Protein AF-A0AAJ2N5E5-F1 (afdb_monomer_lite)

Secondary structure (DSSP, 8-state):
------HHHHHHHHHHHHHHHHHHHHTT--HHHHHHHHHHHHHH---HHHHHHHHHHHHHHHT-SS-GGG-TT-TTSHHHHHHHHHHTSSS-----

pLDDT: mean 79.68, std 20.09, range [31.78, 97.75]

Radius of gyration: 17.87 Å; chains: 1; bounding box: 57×32×41 Å

Organism: NCBI:txid3077233

Sequence (96 aa):
MPLLLNDVDYYPLVKRGYDFLVMLHDSGLDESMVYNRLLAIHQNLKNEWQQDFIAELLDFVCGFIENQAYYIWRHDGAFSRELSSVNVKTERSNQD

Structure (mmCIF, N/CA/C/O backbone):
data_AF-A0AAJ2N5E5-F1
#
_entry.id   AF-A0AAJ2N5E5-F1
#
loop_
_atom_site.group_PDB
_atom_site.id
_atom_site.type_symbol
_atom_site.label_atom_id
_atom_site.label_alt_id
_atom_site.l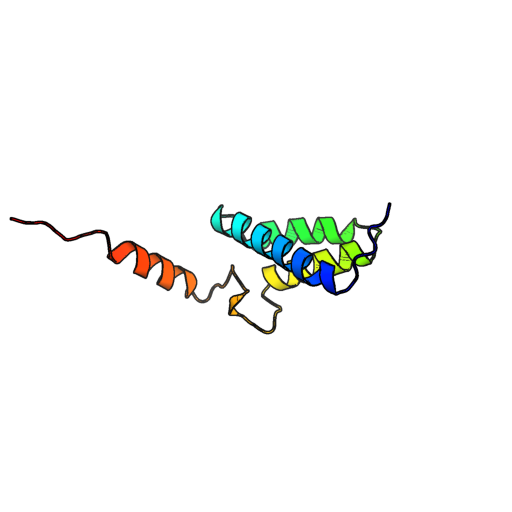abel_comp_id
_atom_site.label_asym_id
_atom_site.label_entity_id
_atom_site.label_seq_id
_atom_site.pdbx_PDB_ins_code
_atom_site.Cartn_x
_atom_site.Cartn_y
_atom_site.Cartn_z
_atom_site.occupancy
_atom_site.B_iso_or_equiv
_atom_site.auth_seq_id
_atom_site.auth_comp_id
_atom_site.auth_asym_id
_atom_site.auth_atom_id
_atom_site.pdbx_PDB_model_num
ATOM 1 N N . MET A 1 1 ? 20.491 -11.357 -9.720 1.00 31.78 1 MET A N 1
ATOM 2 C CA . MET A 1 1 ? 19.719 -11.528 -10.969 1.00 31.78 1 MET A CA 1
ATOM 3 C C . MET A 1 1 ? 18.548 -10.566 -10.888 1.00 31.78 1 MET A C 1
ATOM 5 O O . MET A 1 1 ? 17.771 -10.734 -9.955 1.00 31.78 1 MET A O 1
ATOM 9 N N . PRO A 1 2 ? 18.435 -9.538 -11.741 1.00 44.97 2 PRO A N 1
ATOM 10 C CA . PRO A 1 2 ? 17.207 -8.762 -11.794 1.00 44.97 2 PRO A CA 1
ATOM 11 C C . PRO A 1 2 ? 16.178 -9.617 -12.540 1.00 44.97 2 PRO A C 1
ATOM 13 O O . PRO A 1 2 ? 16.419 -10.026 -13.675 1.00 44.97 2 PRO A O 1
ATOM 16 N N . LEU A 1 3 ? 15.089 -9.985 -11.869 1.00 47.41 3 LEU A N 1
ATOM 17 C CA . LEU A 1 3 ? 13.968 -10.656 -12.518 1.00 47.41 3 LEU A CA 1
ATOM 18 C C . LEU A 1 3 ? 13.332 -9.638 -13.471 1.00 47.41 3 LEU A C 1
ATOM 20 O O . LEU A 1 3 ? 12.754 -8.654 -13.021 1.00 47.41 3 LEU A O 1
ATOM 24 N N . LEU A 1 4 ? 13.501 -9.847 -14.776 1.00 47.44 4 LEU A N 1
ATOM 25 C CA . LEU A 1 4 ? 12.765 -9.140 -15.823 1.00 47.44 4 LEU A CA 1
ATOM 26 C C . LEU A 1 4 ? 11.310 -9.622 -15.768 1.00 47.44 4 LEU A C 1
ATOM 28 O O . LEU A 1 4 ? 10.945 -10.560 -16.472 1.00 47.44 4 LEU A O 1
ATOM 32 N N . LEU A 1 5 ? 10.509 -9.030 -14.880 1.00 51.88 5 LEU A N 1
ATOM 33 C CA . LEU A 1 5 ? 9.059 -9.172 -14.925 1.00 51.88 5 LEU A CA 1
ATOM 34 C C . LEU A 1 5 ? 8.553 -8.443 -16.176 1.00 51.88 5 LEU A C 1
ATOM 36 O O . LEU A 1 5 ? 8.777 -7.245 -16.332 1.00 51.88 5 LEU A O 1
ATOM 40 N N . ASN A 1 6 ? 7.896 -9.169 -17.073 1.00 55.31 6 ASN A N 1
ATOM 41 C CA . ASN A 1 6 ? 7.037 -8.574 -18.096 1.00 55.31 6 ASN A CA 1
ATOM 42 C C . ASN A 1 6 ? 5.661 -8.250 -17.470 1.00 55.31 6 ASN A C 1
ATOM 44 O O . ASN A 1 6 ? 5.356 -8.726 -16.376 1.00 55.31 6 ASN A O 1
ATOM 48 N N . ASP A 1 7 ? 4.815 -7.465 -18.148 1.00 57.62 7 ASP A N 1
ATOM 49 C CA . ASP A 1 7 ? 3.486 -7.053 -17.639 1.00 57.62 7 ASP A CA 1
ATOM 50 C C . ASP A 1 7 ? 2.621 -8.228 -17.132 1.00 57.62 7 ASP A C 1
ATOM 52 O O . ASP A 1 7 ? 1.792 -8.065 -16.236 1.00 57.62 7 ASP A O 1
ATOM 56 N N . VAL A 1 8 ? 2.850 -9.434 -17.669 1.00 61.28 8 VAL A N 1
ATOM 57 C CA . VAL A 1 8 ? 2.173 -10.683 -17.281 1.00 61.28 8 VAL A CA 1
ATOM 58 C C . VAL A 1 8 ? 2.462 -11.067 -15.829 1.00 61.28 8 VAL A C 1
ATOM 60 O O . VAL A 1 8 ? 1.568 -11.546 -15.133 1.00 61.28 8 VAL A O 1
ATOM 63 N N . ASP A 1 9 ? 3.681 -10.825 -15.357 1.00 74.88 9 ASP A N 1
ATOM 64 C CA . ASP A 1 9 ? 4.085 -11.120 -13.986 1.00 74.88 9 ASP A CA 1
ATOM 65 C 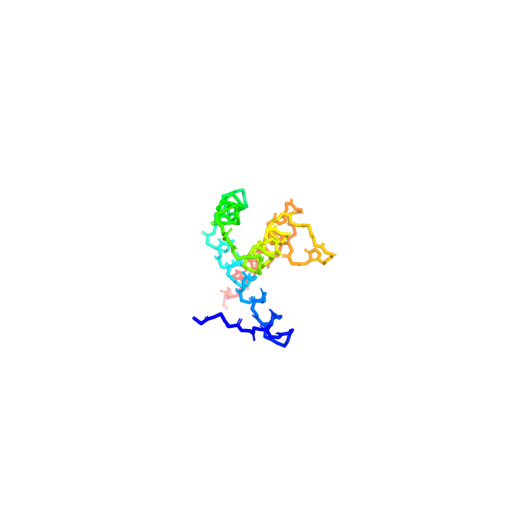C . ASP A 1 9 ? 3.860 -9.926 -13.042 1.00 74.88 9 ASP A C 1
ATOM 67 O O . ASP A 1 9 ? 3.813 -10.103 -11.819 1.00 74.88 9 ASP A O 1
ATOM 71 N N . TYR A 1 10 ? 3.687 -8.716 -13.591 1.00 80.44 10 TYR A N 1
ATOM 72 C CA . TYR A 1 10 ? 3.515 -7.489 -12.812 1.00 80.44 10 TYR A CA 1
ATOM 73 C C . TYR A 1 10 ? 2.188 -7.465 -12.056 1.00 80.44 10 TYR A C 1
ATOM 75 O O . TYR A 1 10 ? 2.168 -7.294 -10.840 1.00 80.44 10 TYR A O 1
ATOM 83 N N . TYR A 1 11 ? 1.073 -7.733 -12.737 1.00 84.44 11 TYR A N 1
ATOM 84 C CA . TYR A 1 11 ? -0.240 -7.734 -12.088 1.00 84.44 11 TYR A CA 1
ATOM 85 C C . TYR A 1 11 ? -0.350 -8.768 -10.944 1.00 84.44 11 TYR A C 1
ATOM 87 O O . TYR A 1 11 ? -0.809 -8.415 -9.853 1.00 84.44 11 TYR A O 1
ATOM 95 N N . PRO A 1 12 ? 0.125 -10.024 -11.101 1.00 90.62 12 PRO A N 1
ATOM 96 C CA . PRO A 1 12 ? 0.244 -10.958 -9.983 1.00 90.62 12 PRO A CA 1
ATOM 97 C C . PRO A 1 12 ? 1.102 -10.442 -8.822 1.00 90.62 12 PRO A C 1
ATOM 99 O O . PRO A 1 12 ? 0.794 -10.743 -7.667 1.00 90.62 12 PRO A O 1
ATOM 102 N N . LEU A 1 13 ? 2.172 -9.691 -9.098 1.00 89.81 13 LEU A N 1
ATOM 103 C CA . LEU A 1 13 ? 3.018 -9.102 -8.063 1.00 89.81 13 LEU A CA 1
ATOM 104 C C . LEU A 1 13 ? 2.284 -7.995 -7.295 1.00 89.81 13 LEU A C 1
ATOM 106 O O . LEU A 1 13 ? 2.275 -8.030 -6.063 1.00 89.81 13 LEU A O 1
ATOM 110 N N . VAL A 1 14 ? 1.620 -7.076 -7.999 1.00 91.19 14 VAL A N 1
ATOM 111 C CA . VAL A 1 14 ? 0.779 -6.023 -7.403 1.00 91.19 14 VAL A CA 1
ATOM 112 C C . VAL A 1 14 ? -0.315 -6.636 -6.543 1.00 91.19 14 VAL A C 1
ATOM 114 O O . VAL A 1 14 ? -0.479 -6.246 -5.389 1.00 91.19 14 VAL A O 1
ATOM 117 N N . LYS A 1 15 ? -0.983 -7.689 -7.032 1.00 92.88 15 LYS A N 1
ATOM 118 C CA . LYS A 1 15 ? -1.975 -8.421 -6.240 1.00 92.88 15 LYS A CA 1
ATOM 119 C C . LYS A 1 15 ? -1.381 -8.979 -4.942 1.00 92.88 15 LYS A C 1
ATOM 121 O O . LYS A 1 15 ? -2.008 -8.852 -3.897 1.00 92.88 15 LYS A O 1
ATOM 126 N N . ARG A 1 16 ? -0.184 -9.578 -4.970 1.00 94.69 16 ARG A N 1
ATOM 127 C CA . ARG A 1 16 ? 0.469 -10.067 -3.738 1.00 94.69 16 ARG A CA 1
ATOM 128 C C . ARG A 1 16 ? 0.813 -8.931 -2.779 1.00 94.69 16 ARG A C 1
ATOM 130 O O . ARG A 1 16 ? 0.685 -9.108 -1.572 1.00 94.69 16 ARG A O 1
ATOM 137 N N . GLY A 1 17 ? 1.252 -7.789 -3.304 1.00 95.31 17 GLY A N 1
ATOM 138 C CA . GLY A 1 17 ? 1.484 -6.592 -2.500 1.00 95.31 17 GLY A CA 1
ATOM 139 C C . GLY A 1 17 ? 0.196 -6.093 -1.843 1.00 95.31 17 GLY A C 1
ATOM 140 O O . GLY A 1 17 ? 0.186 -5.818 -0.648 1.00 95.31 17 GLY A O 1
ATOM 141 N N . TYR A 1 18 ? -0.910 -6.087 -2.584 1.00 95.38 18 TYR A N 1
ATOM 142 C CA . TYR A 1 18 ? -2.228 -5.753 -2.055 1.00 95.38 18 TYR A CA 1
ATOM 143 C C . TYR A 1 18 ? -2.708 -6.742 -0.982 1.00 95.38 18 TYR A C 1
ATOM 145 O O . TYR A 1 18 ? -3.090 -6.323 0.108 1.00 95.38 18 TYR A O 1
ATOM 153 N N . ASP A 1 19 ? -2.622 -8.052 -1.239 1.00 96.31 19 ASP A N 1
ATOM 154 C CA . ASP A 1 19 ? -2.983 -9.094 -0.267 1.00 96.31 19 ASP A CA 1
ATOM 155 C C . ASP A 1 19 ? -2.163 -8.937 1.040 1.00 96.31 19 ASP A C 1
ATOM 157 O O . ASP A 1 19 ? -2.670 -9.164 2.140 1.00 96.31 19 ASP A O 1
ATOM 161 N N . PHE A 1 20 ? -0.902 -8.492 0.942 1.00 95.81 20 PHE A N 1
ATOM 162 C CA . PHE A 1 20 ? -0.073 -8.157 2.101 1.00 95.81 20 PHE A CA 1
ATOM 163 C C . PHE A 1 20 ? -0.589 -6.928 2.867 1.00 95.81 20 PHE A C 1
ATOM 165 O O . PHE A 1 20 ? -0.627 -6.964 4.097 1.00 95.81 20 PHE A O 1
ATOM 172 N N . LEU A 1 21 ? -1.024 -5.866 2.180 1.00 96.44 21 LEU A N 1
ATOM 173 C CA . LEU A 1 21 ? -1.641 -4.700 2.828 1.00 96.44 21 LEU A CA 1
ATOM 174 C C . LEU A 1 21 ? -2.923 -5.083 3.577 1.00 96.44 21 LEU A C 1
ATOM 176 O O . LEU A 1 21 ? -3.098 -4.659 4.718 1.00 96.44 21 LEU A O 1
ATOM 180 N N . VAL A 1 22 ? -3.765 -5.935 2.981 1.00 94.81 22 VAL A N 1
ATOM 181 C CA . VAL A 1 22 ? -4.969 -6.488 3.629 1.00 94.81 22 VAL A CA 1
ATOM 182 C C . VAL A 1 22 ? -4.602 -7.224 4.914 1.00 94.81 22 VAL A C 1
ATOM 184 O O . VAL A 1 22 ? -5.166 -6.945 5.966 1.00 94.81 22 VAL A O 1
ATOM 187 N N . MET A 1 23 ? -3.593 -8.096 4.871 1.00 96.38 23 MET A N 1
ATOM 188 C CA . MET A 1 23 ? -3.122 -8.802 6.065 1.00 96.38 23 MET A CA 1
ATOM 189 C C . MET A 1 23 ? -2.649 -7.840 7.172 1.00 96.38 23 MET A C 1
ATOM 191 O O . MET A 1 23 ? -2.918 -8.087 8.350 1.00 96.38 23 MET A O 1
ATOM 195 N N . LEU A 1 24 ? -1.943 -6.754 6.829 1.00 95.50 24 LEU A N 1
ATOM 196 C CA . LEU A 1 24 ? -1.522 -5.746 7.812 1.00 95.50 24 LEU A CA 1
ATOM 197 C C . LEU A 1 24 ? -2.721 -5.009 8.418 1.00 95.50 24 LEU A C 1
ATOM 199 O O . LEU A 1 24 ? -2.779 -4.845 9.637 1.00 95.50 24 LEU A O 1
ATOM 203 N N . HIS A 1 25 ? -3.669 -4.597 7.578 1.00 94.62 25 HIS A N 1
ATOM 204 C CA . HIS A 1 25 ? -4.909 -3.959 8.005 1.00 94.62 25 HIS A CA 1
ATOM 205 C C . HIS A 1 25 ? -5.702 -4.858 8.965 1.00 94.62 25 HIS A C 1
ATOM 207 O O . HIS A 1 25 ? -6.033 -4.438 10.071 1.00 94.62 25 HIS A O 1
A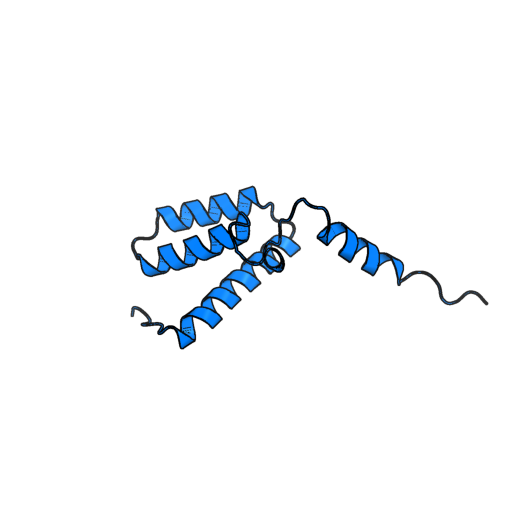TOM 213 N N . ASP A 1 26 ? -5.923 -6.121 8.596 1.00 93.25 26 ASP A N 1
ATOM 214 C CA . ASP A 1 26 ? -6.671 -7.094 9.404 1.00 93.25 26 ASP A CA 1
ATOM 215 C C . ASP A 1 26 ? -5.957 -7.439 10.720 1.00 93.25 26 ASP A C 1
ATOM 217 O O . ASP A 1 26 ? -6.589 -7.822 11.705 1.00 93.25 26 ASP A O 1
ATOM 221 N N . SER A 1 27 ? -4.636 -7.246 10.769 1.00 93.69 27 SER A N 1
ATOM 222 C CA . SER A 1 27 ? -3.833 -7.341 11.996 1.00 93.69 27 SER A CA 1
ATOM 223 C C . SER A 1 27 ? -3.940 -6.096 12.893 1.00 93.69 27 SER A C 1
ATOM 225 O O . SER A 1 27 ? -3.288 -6.035 13.936 1.00 93.69 27 SER A O 1
ATOM 227 N N . GLY A 1 28 ? -4.737 -5.097 12.505 1.00 92.44 28 GLY A N 1
ATOM 228 C CA . GLY A 1 28 ? -4.971 -3.868 13.259 1.00 92.44 28 GLY A CA 1
ATOM 229 C C . GLY A 1 28 ? -3.869 -2.819 13.119 1.00 92.44 28 GLY A C 1
ATOM 230 O O . GLY A 1 28 ? -3.749 -1.955 13.990 1.00 92.44 28 GLY A O 1
ATOM 231 N N . LEU A 1 29 ? -3.035 -2.886 12.072 1.00 94.44 29 LEU A N 1
ATOM 232 C CA . LEU A 1 29 ? -2.047 -1.837 11.831 1.00 94.44 29 LEU A CA 1
ATOM 233 C C . LEU A 1 29 ? -2.717 -0.576 11.280 1.00 94.44 29 LEU A C 1
ATOM 235 O O . LEU A 1 29 ? -3.535 -0.616 10.361 1.00 94.44 29 LEU A O 1
ATOM 239 N N . ASP A 1 30 ? -2.298 0.553 11.836 1.00 94.12 30 ASP A N 1
ATOM 240 C CA . ASP A 1 30 ? -2.764 1.876 11.444 1.00 94.12 30 ASP A CA 1
ATOM 241 C C . ASP A 1 30 ? -2.233 2.301 10.063 1.00 94.12 30 ASP A C 1
ATOM 243 O O . ASP A 1 30 ? -1.071 2.048 9.725 1.00 94.12 30 ASP A O 1
ATOM 247 N N . GLU A 1 31 ? -3.072 3.005 9.299 1.00 95.38 31 GLU A N 1
ATOM 248 C CA . GLU A 1 31 ? -2.774 3.514 7.953 1.00 95.38 31 GLU A CA 1
ATOM 249 C C . GLU A 1 31 ? -1.479 4.331 7.934 1.00 95.38 31 GLU A C 1
ATOM 251 O O . GLU A 1 31 ? -0.583 4.078 7.126 1.00 95.38 31 GLU A O 1
ATOM 256 N N . SER A 1 32 ? -1.334 5.275 8.871 1.00 95.62 32 SER A N 1
ATOM 257 C CA . SER A 1 32 ? -0.182 6.177 8.919 1.00 95.62 32 SER A CA 1
ATOM 258 C C . SER A 1 32 ? 1.106 5.418 9.235 1.00 95.62 32 SER A C 1
ATOM 260 O O . SER A 1 32 ? 2.173 5.730 8.701 1.00 95.62 32 SER A O 1
ATOM 262 N N . MET A 1 33 ? 1.024 4.378 10.068 1.00 96.56 33 MET A N 1
ATOM 263 C CA . MET A 1 33 ? 2.164 3.528 10.395 1.00 96.56 33 MET A CA 1
ATOM 264 C C . MET A 1 33 ? 2.619 2.715 9.179 1.00 96.56 33 MET A C 1
ATOM 266 O O . MET A 1 33 ? 3.826 2.621 8.927 1.00 96.56 33 MET A O 1
ATOM 270 N N . VAL A 1 34 ? 1.678 2.136 8.428 1.00 97.50 34 VAL A N 1
ATOM 271 C CA . VAL A 1 34 ? 1.977 1.374 7.207 1.00 97.50 34 VAL A CA 1
ATOM 272 C C . VAL A 1 34 ? 2.543 2.299 6.130 1.00 97.50 34 VAL A C 1
ATOM 274 O O . VAL A 1 34 ? 3.618 2.014 5.596 1.00 97.50 34 VAL A O 1
ATOM 277 N N . TYR A 1 35 ? 1.895 3.441 5.888 1.00 97.56 35 TYR A N 1
ATOM 278 C CA . TYR A 1 35 ? 2.329 4.440 4.913 1.00 97.56 35 TYR A CA 1
ATOM 279 C C . TYR A 1 35 ? 3.759 4.913 5.186 1.00 97.56 35 TYR A C 1
ATOM 281 O O . TYR A 1 35 ? 4.622 4.836 4.315 1.00 97.56 35 TYR A O 1
ATOM 289 N N . ASN A 1 36 ? 4.056 5.332 6.421 1.00 97.75 36 ASN A N 1
ATOM 290 C CA . ASN A 1 36 ? 5.381 5.841 6.779 1.00 97.75 36 ASN A CA 1
ATOM 291 C C . ASN A 1 36 ? 6.483 4.784 6.615 1.00 97.75 36 ASN A C 1
ATOM 293 O O . ASN A 1 36 ? 7.596 5.108 6.196 1.00 97.75 36 ASN A O 1
ATOM 297 N N . ARG A 1 37 ? 6.190 3.510 6.914 1.00 97.06 37 ARG A N 1
ATOM 298 C CA . ARG A 1 37 ? 7.147 2.413 6.703 1.00 97.06 37 ARG A CA 1
ATOM 299 C C . ARG A 1 37 ? 7.417 2.174 5.222 1.00 97.06 37 ARG A C 1
ATOM 301 O O . ARG A 1 37 ? 8.579 2.041 4.844 1.00 97.06 37 ARG A O 1
ATOM 308 N N . LEU A 1 38 ? 6.376 2.139 4.392 1.00 97.50 38 LEU A N 1
ATOM 309 C CA . LEU A 1 38 ? 6.524 1.967 2.946 1.00 97.50 38 LEU A CA 1
ATOM 310 C C . LEU A 1 38 ? 7.235 3.160 2.304 1.00 97.50 38 LEU A C 1
ATOM 312 O O . LEU A 1 38 ? 8.132 2.958 1.492 1.00 97.50 38 LEU A O 1
ATOM 316 N N . LEU A 1 39 ? 6.931 4.386 2.734 1.00 97.75 39 LEU A N 1
ATOM 317 C CA . LEU A 1 39 ? 7.605 5.595 2.267 1.00 97.75 39 LEU A CA 1
ATOM 318 C C . LEU A 1 39 ? 9.102 5.566 2.599 1.00 97.75 39 LEU A C 1
ATOM 320 O O . LEU A 1 39 ? 9.935 5.877 1.748 1.00 97.75 39 LEU A O 1
ATOM 324 N N . ALA A 1 40 ? 9.458 5.143 3.814 1.00 97.75 40 ALA A N 1
ATOM 325 C CA . ALA A 1 40 ? 10.855 4.976 4.193 1.00 97.75 40 ALA A CA 1
ATOM 326 C C . ALA A 1 40 ? 11.555 3.919 3.323 1.00 97.75 40 ALA A C 1
ATOM 328 O O . ALA A 1 40 ? 12.693 4.130 2.909 1.00 97.75 40 ALA A O 1
ATOM 329 N N . ILE A 1 41 ? 10.891 2.804 3.002 1.00 95.94 41 ILE A N 1
ATOM 330 C CA . ILE A 1 41 ? 11.436 1.798 2.078 1.00 95.94 41 ILE A CA 1
ATOM 331 C C . ILE A 1 41 ? 11.642 2.418 0.691 1.00 95.94 41 ILE A C 1
ATOM 333 O O . ILE A 1 41 ? 12.754 2.370 0.172 1.00 95.94 41 ILE A O 1
ATOM 337 N N . HIS A 1 42 ? 10.615 3.066 0.137 1.00 95.81 42 HIS A N 1
ATOM 338 C CA . HIS A 1 42 ? 10.642 3.723 -1.171 1.00 95.81 42 HIS A CA 1
ATOM 339 C C . HIS A 1 42 ? 11.839 4.674 -1.326 1.00 95.81 42 HIS A C 1
ATOM 341 O O . HIS A 1 42 ? 12.602 4.586 -2.288 1.00 95.81 42 HIS A O 1
ATOM 347 N N . GLN A 1 43 ? 12.052 5.548 -0.338 1.00 95.88 43 GLN A N 1
ATOM 348 C CA . GLN A 1 43 ? 13.130 6.544 -0.345 1.00 95.88 43 GLN A CA 1
ATOM 349 C C . GLN A 1 43 ? 14.540 5.936 -0.294 1.00 95.88 43 GLN A C 1
ATOM 351 O O . GLN A 1 43 ? 15.500 6.593 -0.688 1.00 95.88 43 GLN A O 1
ATOM 356 N N . ASN A 1 44 ? 14.679 4.699 0.191 1.00 95.50 44 ASN A N 1
ATOM 357 C CA . ASN A 1 44 ? 15.971 4.025 0.338 1.00 95.50 44 ASN A CA 1
ATOM 358 C C . ASN A 1 44 ? 16.266 3.007 -0.775 1.00 95.50 44 ASN A C 1
ATOM 360 O O . ASN A 1 44 ? 17.383 2.485 -0.856 1.00 95.50 44 ASN A O 1
ATOM 364 N N . LEU A 1 45 ? 15.291 2.711 -1.636 1.00 94.12 45 LEU A N 1
ATOM 365 C CA . LEU A 1 45 ? 15.493 1.846 -2.791 1.00 94.12 45 LEU A CA 1
ATOM 366 C C . LEU A 1 45 ? 16.317 2.569 -3.865 1.00 94.12 45 LEU A C 1
ATOM 368 O O . LEU A 1 45 ? 16.174 3.763 -4.091 1.00 94.12 45 LEU A O 1
ATOM 372 N N . LYS A 1 46 ? 17.211 1.828 -4.526 1.00 90.94 46 LYS A N 1
ATOM 373 C CA . LYS A 1 46 ? 18.032 2.332 -5.648 1.00 90.94 46 LYS A CA 1
ATOM 374 C C . LYS A 1 46 ? 17.538 1.858 -7.011 1.00 90.94 46 LYS A C 1
ATOM 376 O O . LYS A 1 46 ? 18.082 2.253 -8.034 1.00 90.94 46 LYS A O 1
ATOM 381 N N . ASN A 1 47 ? 16.600 0.921 -7.010 1.00 92.00 47 ASN A N 1
ATOM 382 C CA . ASN A 1 47 ? 16.061 0.315 -8.209 1.00 92.00 47 ASN A CA 1
ATOM 383 C C . ASN A 1 47 ? 14.717 0.984 -8.500 1.00 92.00 47 ASN A C 1
ATOM 385 O O . ASN A 1 47 ? 13.797 0.836 -7.700 1.00 92.00 47 ASN A O 1
ATOM 389 N N . GLU A 1 48 ? 14.638 1.706 -9.619 1.00 90.12 48 GLU A N 1
ATOM 390 C CA . GLU A 1 48 ? 13.447 2.464 -10.034 1.00 90.12 48 GLU A CA 1
ATOM 391 C C . GLU A 1 48 ? 12.208 1.569 -10.094 1.00 90.12 48 GLU A C 1
ATOM 393 O O . GLU A 1 48 ? 11.173 1.908 -9.546 1.00 90.12 48 GLU A O 1
ATOM 398 N N . TRP A 1 49 ? 12.342 0.350 -10.612 1.00 87.38 49 TRP A N 1
ATOM 399 C CA . TRP A 1 49 ? 11.221 -0.585 -10.683 1.00 87.38 49 TRP A CA 1
ATOM 400 C C . TRP A 1 49 ? 10.706 -1.024 -9.301 1.00 87.38 49 TRP A C 1
ATOM 402 O O . TRP A 1 49 ? 9.505 -1.159 -9.084 1.00 87.38 49 TRP A O 1
ATOM 412 N N . GLN A 1 50 ? 11.600 -1.227 -8.328 1.00 90.62 50 GLN A N 1
ATOM 413 C CA . GLN A 1 50 ? 11.179 -1.485 -6.948 1.00 90.62 50 GLN A CA 1
ATOM 414 C C . GLN A 1 50 ? 10.545 -0.244 -6.315 1.00 90.62 50 GLN A C 1
ATOM 416 O O . GLN A 1 50 ? 9.664 -0.391 -5.474 1.00 90.62 50 GLN A O 1
ATOM 421 N N . GLN A 1 51 ? 10.994 0.958 -6.683 1.00 93.38 51 GLN A N 1
ATOM 422 C CA . GLN A 1 51 ? 10.368 2.200 -6.234 1.00 93.38 51 GLN A CA 1
ATOM 423 C C . GLN A 1 51 ? 8.954 2.325 -6.795 1.00 93.38 51 GLN A C 1
ATOM 425 O O . GLN A 1 51 ? 8.036 2.484 -6.000 1.00 93.38 51 GLN A O 1
ATOM 430 N N . ASP A 1 52 ? 8.764 2.129 -8.098 1.00 93.12 52 ASP A N 1
ATOM 431 C CA . ASP A 1 52 ? 7.452 2.177 -8.753 1.00 93.12 52 ASP A CA 1
ATOM 432 C C . ASP A 1 52 ? 6.471 1.184 -8.118 1.00 93.12 52 ASP A C 1
ATOM 434 O O . ASP A 1 52 ? 5.361 1.552 -7.742 1.00 93.12 52 ASP A O 1
ATOM 438 N N . PHE A 1 53 ? 6.914 -0.054 -7.870 1.00 93.50 53 PHE A N 1
ATOM 439 C CA . PHE A 1 53 ? 6.090 -1.041 -7.172 1.00 93.50 53 PHE A CA 1
ATOM 440 C C . PHE A 1 53 ? 5.680 -0.580 -5.761 1.00 93.50 53 PHE A C 1
ATOM 442 O O . PHE A 1 53 ? 4.531 -0.750 -5.359 1.00 93.50 53 PHE A O 1
ATOM 449 N N . ILE A 1 54 ? 6.599 0.006 -4.982 1.00 96.19 54 ILE A N 1
ATOM 450 C CA . ILE A 1 54 ? 6.259 0.522 -3.648 1.00 96.19 54 ILE A CA 1
ATOM 451 C C . ILE A 1 54 ? 5.371 1.772 -3.741 1.00 96.19 54 ILE A C 1
ATOM 453 O O . ILE A 1 54 ? 4.519 1.951 -2.872 1.00 96.19 54 ILE A O 1
ATOM 457 N N . ALA A 1 55 ? 5.532 2.609 -4.767 1.00 95.44 55 ALA A N 1
ATOM 458 C CA . ALA A 1 55 ? 4.664 3.757 -5.017 1.00 95.44 55 ALA A CA 1
ATOM 459 C C . ALA A 1 55 ? 3.216 3.312 -5.269 1.00 95.44 55 ALA A C 1
ATOM 461 O O . ALA A 1 55 ? 2.310 3.846 -4.637 1.00 95.44 55 ALA A O 1
ATOM 462 N N . GLU A 1 56 ? 2.995 2.251 -6.049 1.00 94.50 56 GLU A N 1
ATOM 463 C CA . GLU A 1 56 ? 1.650 1.681 -6.212 1.00 94.50 56 GLU A CA 1
ATOM 464 C C . GLU A 1 56 ? 1.067 1.156 -4.891 1.00 94.50 56 GLU A C 1
ATOM 466 O O . GLU A 1 56 ? -0.117 1.339 -4.606 1.00 94.50 56 GLU A O 1
ATOM 471 N N . LEU A 1 57 ? 1.885 0.531 -4.033 1.00 96.38 57 LEU A N 1
ATOM 472 C CA . LEU A 1 57 ? 1.420 0.132 -2.699 1.00 96.38 57 LEU A CA 1
ATOM 473 C C . LEU A 1 57 ? 1.063 1.338 -1.826 1.00 96.38 57 LEU A C 1
ATOM 475 O O . LEU A 1 57 ? 0.103 1.265 -1.060 1.00 96.38 57 LEU A O 1
ATOM 479 N N . LEU A 1 58 ? 1.808 2.438 -1.937 1.00 97.06 58 LEU A N 1
ATOM 480 C CA . LEU A 1 58 ? 1.494 3.684 -1.241 1.00 97.06 58 LEU A CA 1
ATOM 481 C C . LEU A 1 58 ? 0.159 4.267 -1.715 1.00 97.06 58 LEU A C 1
ATOM 483 O O . LEU A 1 58 ? -0.622 4.686 -0.862 1.00 97.06 58 LEU A O 1
ATOM 487 N N . ASP A 1 59 ? -0.135 4.213 -3.016 1.00 95.56 59 ASP A N 1
ATOM 488 C CA . ASP A 1 59 ? -1.414 4.661 -3.583 1.00 95.56 59 ASP A CA 1
ATOM 489 C C . ASP A 1 59 ? -2.601 3.878 -3.000 1.00 95.56 59 ASP A C 1
ATOM 491 O O . ASP A 1 59 ? -3.609 4.474 -2.610 1.00 95.56 59 ASP A O 1
ATOM 495 N N . PHE A 1 60 ? -2.475 2.552 -2.842 1.00 94.56 60 PHE A N 1
ATOM 496 C CA . PHE A 1 60 ? -3.495 1.744 -2.157 1.00 94.56 60 PHE A CA 1
ATOM 497 C C . PHE A 1 60 ? -3.678 2.141 -0.689 1.00 94.56 60 PHE A C 1
ATOM 499 O O . PHE A 1 60 ? -4.808 2.148 -0.194 1.00 94.56 60 PHE A O 1
ATOM 506 N N . VAL A 1 61 ? -2.582 2.450 0.013 1.00 95.81 61 VAL A N 1
ATOM 507 C CA . VAL A 1 61 ? -2.628 2.826 1.432 1.00 95.81 61 VAL A CA 1
ATOM 508 C C . VAL A 1 61 ? -3.285 4.185 1.622 1.00 95.81 61 VAL A C 1
ATOM 510 O O . VAL A 1 61 ? -4.112 4.292 2.512 1.00 95.81 61 VAL A O 1
ATOM 513 N N . CYS A 1 62 ? -2.962 5.193 0.807 1.00 93.00 62 CYS A N 1
ATOM 514 C CA . CYS A 1 62 ? -3.522 6.545 0.944 1.00 93.00 62 CYS A CA 1
ATOM 515 C C . CYS A 1 62 ? -4.841 6.756 0.177 1.00 93.00 62 CYS A C 1
ATOM 517 O O . CYS A 1 62 ? -5.384 7.863 0.167 1.00 93.00 62 CYS A O 1
ATOM 519 N N . GLY A 1 63 ? -5.346 5.714 -0.490 1.00 92.00 63 GLY A N 1
ATOM 520 C CA . GLY A 1 63 ? -6.595 5.754 -1.247 1.00 92.00 63 GLY A CA 1
ATOM 521 C C . GLY A 1 63 ? -6.517 6.532 -2.565 1.00 92.00 63 GLY A C 1
ATOM 522 O O . GLY A 1 63 ? -7.566 6.854 -3.135 1.00 92.00 63 GLY A O 1
ATOM 523 N N . PHE A 1 64 ? -5.313 6.815 -3.075 1.00 91.50 64 PHE A N 1
ATOM 524 C CA . PHE A 1 64 ? -5.084 7.476 -4.364 1.00 91.50 64 PHE A CA 1
ATOM 525 C C . PHE A 1 64 ? -5.245 6.489 -5.532 1.00 91.50 64 PHE A C 1
ATOM 527 O O . PHE A 1 64 ? -4.332 6.225 -6.304 1.00 91.50 64 PHE A O 1
ATOM 534 N N . ILE A 1 65 ? -6.436 5.903 -5.645 1.00 87.12 65 ILE A N 1
ATOM 535 C CA . ILE A 1 65 ? -6.758 4.867 -6.629 1.00 87.12 65 ILE A CA 1
ATOM 536 C C . ILE A 1 65 ? -8.131 5.113 -7.252 1.00 87.12 65 ILE A C 1
ATOM 538 O O . ILE A 1 65 ? -9.053 5.618 -6.604 1.00 87.12 65 ILE A O 1
ATOM 542 N N . GLU A 1 66 ? -8.293 4.710 -8.512 1.00 82.69 66 GLU A N 1
ATOM 543 C CA . GLU A 1 66 ? -9.548 4.908 -9.249 1.00 82.69 66 GLU A CA 1
ATOM 544 C C . GLU A 1 66 ? -10.715 4.137 -8.620 1.00 82.69 66 GLU A C 1
ATOM 546 O O . GLU A 1 66 ? -11.820 4.661 -8.470 1.00 82.69 66 GLU A O 1
ATOM 551 N N . ASN A 1 67 ? -10.470 2.886 -8.221 1.00 85.31 67 ASN A N 1
ATOM 552 C CA . ASN A 1 67 ? -11.485 2.038 -7.615 1.00 85.31 67 ASN A CA 1
ATOM 553 C C . ASN A 1 67 ? -11.341 2.015 -6.090 1.00 85.31 67 ASN A C 1
ATOM 555 O O . ASN A 1 67 ? -10.564 1.245 -5.524 1.00 85.31 67 ASN A O 1
ATOM 559 N N . GLN A 1 68 ? -12.174 2.814 -5.429 1.00 85.44 68 GLN A N 1
ATOM 560 C CA . GLN A 1 68 ? -12.210 2.951 -3.972 1.00 85.44 68 GLN A CA 1
ATOM 561 C C . GLN A 1 68 ? -12.549 1.651 -3.225 1.00 85.44 68 GLN A C 1
ATOM 563 O O . GLN A 1 68 ? -12.317 1.578 -2.022 1.00 85.44 68 GLN A O 1
ATOM 568 N N . ALA A 1 69 ? -13.034 0.599 -3.899 1.00 84.75 69 ALA A N 1
ATOM 569 C CA . ALA A 1 69 ? -13.189 -0.720 -3.282 1.00 84.75 69 ALA A CA 1
ATOM 570 C C . ALA A 1 69 ? -11.859 -1.288 -2.757 1.00 84.75 69 ALA A C 1
ATOM 572 O O . ALA A 1 69 ? -11.866 -2.040 -1.786 1.00 84.75 69 ALA A O 1
ATOM 573 N N . TYR A 1 70 ? -10.736 -0.898 -3.366 1.00 85.31 70 TYR A N 1
ATOM 574 C CA . TYR A 1 70 ? -9.406 -1.332 -2.954 1.00 85.31 70 TYR A CA 1
ATOM 575 C C . TYR A 1 70 ? -8.801 -0.472 -1.835 1.00 85.31 70 TYR A C 1
ATOM 577 O O . TYR A 1 70 ? -7.786 -0.864 -1.270 1.00 85.31 70 TYR A O 1
ATOM 585 N N . TYR A 1 71 ? -9.408 0.656 -1.455 1.00 91.69 71 TYR A N 1
ATOM 586 C CA . TYR A 1 71 ? -8.931 1.438 -0.315 1.00 91.69 71 TYR A CA 1
ATOM 587 C C . TYR A 1 71 ? -9.426 0.769 0.976 1.00 91.69 71 TYR A C 1
ATOM 589 O O . TYR A 1 71 ? -10.621 0.778 1.280 1.00 91.69 71 TYR A O 1
ATOM 597 N N . ILE A 1 72 ? -8.527 0.107 1.707 1.00 91.94 72 ILE A N 1
ATOM 598 C CA . ILE A 1 72 ? -8.902 -0.719 2.871 1.00 91.94 72 ILE A CA 1
ATOM 599 C C . ILE A 1 72 ? -8.963 0.078 4.175 1.00 91.94 72 ILE A C 1
ATOM 601 O O . ILE A 1 72 ? -9.807 -0.210 5.012 1.00 91.94 72 ILE A O 1
ATOM 605 N N . TRP A 1 73 ? -8.181 1.154 4.299 1.00 91.56 73 TRP A N 1
ATOM 606 C CA . TRP A 1 73 ? -8.234 2.084 5.438 1.00 91.56 73 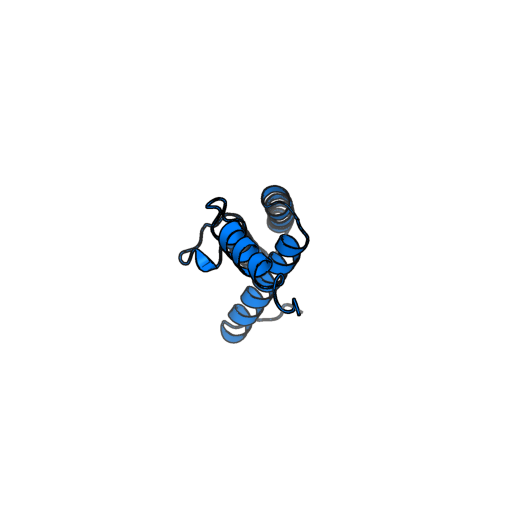TRP A CA 1
ATOM 607 C C . TRP A 1 73 ? -9.309 3.173 5.278 1.00 91.56 73 TRP A C 1
ATOM 609 O O . TRP A 1 73 ? -9.188 4.270 5.813 1.00 91.56 73 TRP A O 1
ATOM 619 N N . ARG A 1 74 ? -10.391 2.886 4.545 1.00 83.50 74 ARG A N 1
ATOM 620 C CA . ARG A 1 74 ? -11.492 3.837 4.347 1.00 83.50 74 ARG A CA 1
ATOM 621 C C . ARG A 1 74 ? -12.088 4.292 5.679 1.00 83.50 74 ARG A C 1
ATOM 623 O O . ARG A 1 74 ? -12.644 3.506 6.444 1.00 83.50 74 ARG A O 1
ATOM 630 N N . HIS A 1 75 ? -12.081 5.605 5.884 1.00 72.44 75 HIS A N 1
ATOM 631 C CA . HIS A 1 75 ? -12.664 6.266 7.059 1.00 72.44 75 HIS A CA 1
ATOM 632 C C . HIS A 1 75 ? -14.181 6.499 6.954 1.00 72.44 75 HIS A C 1
ATOM 634 O O . HIS A 1 75 ? -14.790 7.051 7.867 1.00 72.44 75 HIS A O 1
ATOM 640 N N . ASP A 1 76 ? -14.821 6.078 5.856 1.00 67.69 76 ASP A N 1
ATOM 641 C CA . ASP A 1 76 ? -16.260 6.275 5.600 1.00 67.69 76 ASP A CA 1
ATOM 642 C C . ASP A 1 76 ? -17.178 5.348 6.428 1.00 67.69 76 ASP A C 1
ATOM 644 O O . ASP A 1 76 ? -18.412 5.414 6.340 1.00 67.69 76 ASP A O 1
ATOM 648 N N . GLY A 1 77 ? -16.579 4.481 7.250 1.00 55.94 77 GLY A N 1
ATOM 649 C CA . GLY A 1 77 ? -17.275 3.528 8.105 1.00 55.94 77 GLY A CA 1
ATOM 650 C C . GLY A 1 77 ? -18.001 2.419 7.337 1.00 55.94 77 GLY A C 1
ATOM 651 O O . GLY A 1 77 ? -18.753 1.665 7.958 1.00 55.94 77 GLY A O 1
ATOM 652 N N . ALA A 1 78 ? -17.809 2.290 6.018 1.00 55.38 78 ALA A N 1
ATOM 653 C CA . ALA A 1 78 ? -18.425 1.230 5.221 1.00 55.38 78 ALA A CA 1
ATOM 654 C C . ALA A 1 78 ? -17.937 -0.161 5.661 1.00 55.38 78 ALA A C 1
ATOM 656 O O . ALA A 1 78 ? -18.751 -1.068 5.826 1.00 55.38 78 ALA A O 1
ATOM 657 N N . PHE A 1 79 ? -16.649 -0.294 5.988 1.00 52.12 79 PHE A N 1
ATOM 658 C CA . PHE A 1 79 ? -16.077 -1.536 6.521 1.00 52.12 79 PHE A CA 1
ATOM 659 C C . PHE A 1 79 ? -16.628 -1.890 7.917 1.00 52.12 79 PHE A C 1
ATOM 661 O O . PHE A 1 79 ? -16.981 -3.038 8.191 1.00 52.12 79 PHE A O 1
ATOM 668 N N . SER A 1 80 ? -16.819 -0.889 8.788 1.00 50.06 80 SER A N 1
ATOM 669 C CA . SER A 1 80 ? -17.481 -1.073 10.092 1.00 50.06 80 SER A CA 1
ATOM 670 C C . SER A 1 80 ? -18.936 -1.540 9.952 1.00 5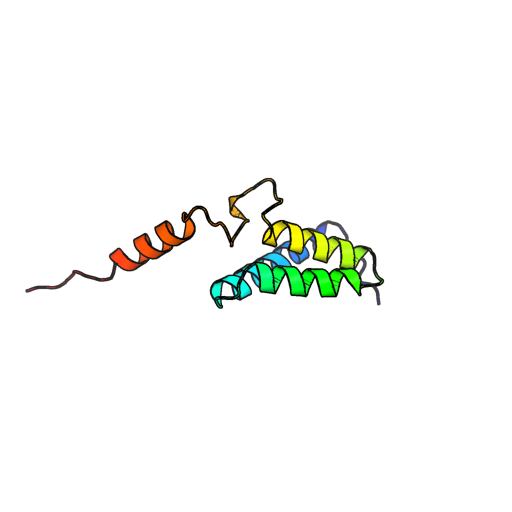0.06 80 SER A C 1
ATOM 672 O O . SER A 1 80 ? -19.424 -2.311 10.784 1.00 50.06 80 SER A O 1
ATOM 674 N N . ARG A 1 81 ? -19.648 -1.110 8.899 1.00 50.38 81 ARG A N 1
ATOM 675 C CA . ARG A 1 81 ? -21.008 -1.592 8.591 1.00 50.38 81 ARG A CA 1
ATOM 676 C C . ARG A 1 81 ? -21.015 -3.048 8.120 1.00 50.38 81 ARG A C 1
ATOM 678 O O . ARG A 1 81 ? -21.915 -3.791 8.504 1.00 50.38 81 ARG A O 1
ATOM 685 N N . GLU A 1 82 ? -20.023 -3.485 7.351 1.00 51.47 82 GLU A N 1
ATOM 686 C CA . GLU A 1 82 ? -19.924 -4.886 6.918 1.00 51.47 82 GLU A CA 1
ATOM 687 C C . GLU A 1 82 ? -19.603 -5.829 8.087 1.00 51.47 82 GLU A C 1
ATOM 689 O O . GLU A 1 82 ? -20.308 -6.821 8.276 1.00 51.47 82 GLU A O 1
ATOM 694 N N . LEU A 1 83 ? -18.644 -5.485 8.954 1.00 49.00 83 LEU A N 1
ATOM 695 C CA . LEU A 1 83 ? -18.310 -6.304 10.131 1.00 49.00 83 LEU A CA 1
ATOM 696 C C . LEU A 1 83 ? -19.441 -6.347 11.174 1.00 49.00 83 LEU A C 1
ATOM 698 O O . LEU A 1 83 ? -19.726 -7.405 11.739 1.00 49.00 83 LEU A O 1
ATOM 702 N N . SER A 1 84 ? -20.143 -5.230 11.398 1.00 51.12 84 SER A N 1
ATOM 703 C CA . SER A 1 84 ? -21.334 -5.221 12.267 1.00 51.12 84 SER A CA 1
ATOM 704 C C . SER A 1 84 ? -22.498 -6.031 11.689 1.00 51.12 84 SER A C 1
ATOM 706 O O . SER A 1 84 ? -23.250 -6.632 12.452 1.00 51.12 84 SER A O 1
ATOM 708 N N . SER A 1 85 ? -22.618 -6.133 10.363 1.00 51.75 85 SER A N 1
ATOM 709 C CA . SER A 1 85 ? -23.624 -6.984 9.711 1.00 51.75 85 SER A CA 1
ATOM 710 C C . SER A 1 85 ? -23.304 -8.479 9.831 1.00 51.75 85 SER A C 1
ATOM 712 O O . SER A 1 85 ? -24.218 -9.302 9.907 1.00 51.75 85 SER A O 1
ATOM 714 N N . VAL A 1 86 ? -22.018 -8.844 9.882 1.00 53.22 86 VAL A N 1
ATOM 715 C CA . VAL A 1 86 ? -21.570 -10.232 10.093 1.00 53.22 86 VAL A CA 1
ATOM 716 C C . VAL A 1 86 ? -21.791 -10.674 11.546 1.00 53.22 86 VAL A C 1
ATOM 718 O O . VAL A 1 86 ? -22.249 -11.794 11.775 1.00 53.22 86 VAL A O 1
ATOM 721 N N . ASN A 1 87 ? -21.581 -9.788 12.525 1.00 48.75 87 ASN A N 1
ATOM 722 C CA . ASN A 1 87 ? -21.759 -10.111 13.949 1.00 48.75 87 ASN A CA 1
ATOM 723 C C . ASN A 1 87 ? -23.224 -10.282 14.406 1.00 48.75 87 ASN A C 1
ATOM 725 O O . ASN A 1 87 ? -23.457 -10.788 15.499 1.00 48.75 87 ASN A O 1
ATOM 729 N N . VAL A 1 88 ? -24.221 -9.917 13.591 1.00 49.50 88 VAL A N 1
ATOM 730 C CA . VAL A 1 88 ? -25.652 -10.028 13.957 1.00 49.50 88 VAL A CA 1
ATOM 731 C C . VAL A 1 88 ? -26.264 -11.397 13.604 1.00 49.50 88 VAL A C 1
ATOM 733 O O . VAL A 1 88 ? -27.389 -11.690 14.000 1.00 49.50 88 VAL A O 1
ATOM 736 N N . LYS A 1 89 ? -25.543 -12.294 12.914 1.00 48.41 89 LYS A N 1
ATOM 737 C CA . LYS A 1 89 ? -26.087 -13.612 12.517 1.00 48.41 89 LYS A CA 1
ATOM 738 C C . LYS A 1 89 ? -25.776 -14.786 13.455 1.00 48.41 89 LYS A C 1
ATOM 740 O O . LYS A 1 89 ? -26.276 -15.877 13.195 1.00 48.41 89 LYS A O 1
ATOM 745 N N . THR A 1 90 ? -25.040 -14.589 14.551 1.00 47.66 90 THR A N 1
ATOM 746 C CA . THR A 1 90 ? -24.652 -15.695 15.462 1.00 47.66 90 THR A CA 1
ATOM 747 C C . THR 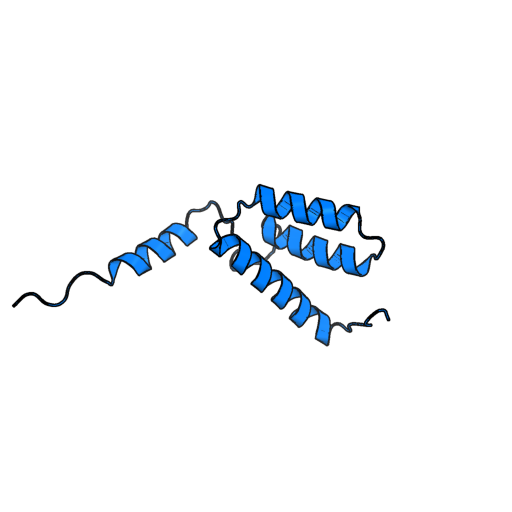A 1 90 ? -25.414 -15.710 16.793 1.00 47.66 90 THR A C 1
ATOM 749 O O . THR A 1 90 ? -25.062 -16.454 17.700 1.00 47.66 90 THR A O 1
ATOM 752 N N . GLU A 1 91 ? -26.514 -14.967 16.922 1.00 49.97 91 GLU A N 1
ATOM 753 C CA . GLU A 1 91 ? -27.414 -15.103 18.072 1.00 49.97 91 GLU A CA 1
ATOM 754 C C . GLU A 1 91 ? -28.872 -15.216 17.620 1.00 49.97 91 GLU A C 1
ATOM 756 O O . GLU A 1 91 ? -29.507 -14.217 17.296 1.00 49.97 91 GLU A O 1
ATOM 761 N N . ARG A 1 92 ? -29.385 -16.458 17.634 1.00 48.84 92 ARG A N 1
ATOM 762 C CA . ARG A 1 92 ? -30.776 -16.893 17.923 1.00 48.84 92 ARG A CA 1
ATOM 763 C C . ARG A 1 92 ? -31.270 -18.019 17.012 1.00 48.84 92 ARG A C 1
ATOM 765 O O . ARG A 1 92 ? -32.035 -17.825 16.073 1.00 48.84 92 ARG A O 1
ATOM 772 N N . SER A 1 93 ? -30.891 -19.231 17.387 1.00 47.81 93 SER A N 1
ATOM 773 C CA . SER A 1 93 ? -31.726 -20.441 17.349 1.00 47.81 93 SER A CA 1
ATOM 774 C C . SER A 1 93 ? -30.948 -21.473 18.166 1.00 47.81 93 SER A C 1
ATOM 776 O O . SER A 1 93 ? -29.829 -21.806 17.806 1.00 47.81 93 SER A O 1
ATOM 778 N N . ASN A 1 94 ? -31.372 -21.889 19.356 1.00 43.19 94 ASN A N 1
ATOM 779 C CA . ASN A 1 94 ? -32.698 -22.397 19.672 1.00 43.19 94 ASN A CA 1
ATOM 780 C C . ASN A 1 94 ? -33.077 -22.048 21.120 1.00 43.19 94 ASN A C 1
ATOM 782 O O . ASN A 1 94 ? -32.319 -22.335 22.047 1.00 43.19 94 ASN A O 1
ATOM 786 N N . GLN A 1 95 ? -34.250 -21.440 21.291 1.00 45.03 95 GLN A N 1
ATOM 787 C CA . GLN A 1 95 ? -35.075 -21.662 22.473 1.00 45.03 95 GLN A CA 1
ATOM 788 C C . GLN A 1 95 ? -36.131 -22.703 22.092 1.00 45.03 95 GLN A C 1
ATOM 790 O O . GLN A 1 95 ? -36.682 -22.620 20.993 1.00 45.03 95 GLN A O 1
ATOM 795 N N . ASP A 1 96 ? -36.354 -23.599 23.054 1.00 44.66 96 ASP A N 1
ATOM 796 C CA . ASP A 1 96 ? -37.380 -24.641 23.207 1.00 44.66 96 ASP A CA 1
ATOM 797 C C . ASP A 1 96 ? -37.188 -25.977 22.467 1.00 44.66 96 ASP A C 1
ATOM 799 O O . ASP A 1 96 ? -37.359 -26.057 21.230 1.00 44.66 96 ASP A O 1
#

Foldseek 3Di:
DPPPDDPVVLVVVLVVLLVVVVVCVVVVDDLVRVLVVLVVVLVPDPDVVVNVSSVSSNCLSVVVDPDSVSNSNDPPCPVVVVVVVVVVPPDDDDDD